Protein AF-A0A2L0UIX4-F1 (afdb_monomer_lite)

Sequence (100 aa):
PELTPARLADLLEARRVIGFPVRVLRWIVGASWWLRIQRTDPGWIDLAAQSPVMDTARARSELGWEPRHSSRDAMAEVLAGMRHGDGHAGSPKLYPRSKN

Radius of gyration: 17.46 Å; chains: 1; bounding box: 43×27×44 Å

Structure (mmCIF, N/CA/C/O backbone):
data_AF-A0A2L0UIX4-F1
#
_entry.id   AF-A0A2L0UIX4-F1
#
loop_
_atom_site.group_PDB
_atom_site.id
_atom_site.type_symbol
_atom_site.label_atom_id
_atom_site.label_alt_id
_atom_site.label_comp_id
_atom_site.label_asym_id
_atom_site.label_entity_id
_atom_site.label_seq_id
_atom_site.pdbx_PDB_ins_code
_atom_site.Cartn_x
_atom_site.Cartn_y
_atom_site.Cartn_z
_atom_site.occupancy
_atom_site.B_iso_or_equiv
_atom_site.auth_seq_id
_atom_site.auth_comp_id
_atom_site.auth_asym_id
_atom_site.auth_atom_id
_atom_site.pdbx_PDB_model_num
ATOM 1 N N . PRO A 1 1 ? -9.840 -5.415 8.328 1.00 80.19 1 PRO A N 1
ATOM 2 C CA . PRO A 1 1 ? -8.604 -5.531 9.145 1.00 80.19 1 PRO A CA 1
ATOM 3 C C . PRO A 1 1 ? -7.518 -4.592 8.583 1.00 80.19 1 PRO A C 1
ATOM 5 O O . PRO A 1 1 ? -7.631 -4.162 7.445 1.00 80.19 1 PRO A O 1
ATOM 8 N N . GLU A 1 2 ? -6.487 -4.217 9.323 1.00 87.81 2 GLU A N 1
ATOM 9 C CA . GLU A 1 2 ? -5.396 -3.382 8.797 1.00 87.81 2 GLU A CA 1
ATOM 10 C C . GLU A 1 2 ? -4.543 -4.151 7.769 1.00 87.81 2 GLU A C 1
ATOM 12 O O . GLU A 1 2 ? -4.261 -5.338 7.939 1.00 87.81 2 GLU A O 1
ATOM 17 N N . LEU A 1 3 ? -4.159 -3.522 6.658 1.00 89.50 3 LEU A N 1
ATOM 18 C CA . LEU A 1 3 ? -3.365 -4.197 5.630 1.00 89.50 3 LEU A CA 1
ATOM 19 C C . LEU A 1 3 ? -1.874 -4.064 5.967 1.00 89.50 3 LEU A C 1
ATOM 21 O O . LEU A 1 3 ? -1.245 -3.056 5.666 1.00 89.50 3 LEU A O 1
ATOM 25 N N . THR A 1 4 ? -1.319 -5.072 6.638 1.00 91.06 4 THR A N 1
ATOM 26 C CA . THR A 1 4 ? 0.106 -5.105 6.997 1.00 91.06 4 THR A CA 1
ATOM 27 C C . THR A 1 4 ? 0.961 -5.647 5.847 1.00 91.06 4 THR A C 1
ATOM 29 O O . THR A 1 4 ? 0.441 -6.372 4.993 1.00 91.06 4 THR A O 1
ATOM 32 N N . PRO A 1 5 ? 2.286 -5.390 5.837 1.00 89.19 5 PRO A N 1
ATOM 33 C CA . PRO A 1 5 ? 3.187 -5.968 4.839 1.00 89.19 5 PRO A CA 1
ATOM 34 C C . PRO A 1 5 ? 3.110 -7.498 4.758 1.00 89.19 5 PRO A C 1
ATOM 36 O O . PRO A 1 5 ? 3.142 -8.048 3.664 1.00 89.19 5 PRO A O 1
ATOM 39 N N . ALA A 1 6 ? 2.948 -8.183 5.895 1.00 90.25 6 ALA A N 1
ATOM 40 C CA . ALA A 1 6 ? 2.783 -9.636 5.935 1.00 90.25 6 ALA A CA 1
ATOM 41 C C . ALA A 1 6 ? 1.472 -10.084 5.265 1.00 90.25 6 ALA A C 1
ATOM 43 O O . ALA A 1 6 ? 1.492 -10.951 4.400 1.00 90.25 6 ALA A O 1
ATOM 44 N N . ARG A 1 7 ? 0.344 -9.431 5.582 1.00 91.75 7 ARG A N 1
ATOM 45 C CA . ARG A 1 7 ? -0.951 -9.754 4.957 1.00 91.75 7 ARG A CA 1
ATOM 46 C C . ARG A 1 7 ? -0.952 -9.480 3.452 1.00 91.75 7 ARG A C 1
ATOM 48 O O . ARG A 1 7 ? -1.586 -10.216 2.706 1.00 91.75 7 ARG A O 1
ATOM 55 N N . LEU A 1 8 ? -0.257 -8.432 3.004 1.00 91.00 8 LEU A N 1
ATOM 56 C CA . LEU A 1 8 ? -0.091 -8.150 1.577 1.00 91.00 8 LEU A CA 1
ATOM 57 C C . LEU A 1 8 ? 0.817 -9.185 0.896 1.00 91.00 8 LEU A C 1
ATOM 59 O O . LEU A 1 8 ? 0.526 -9.604 -0.219 1.00 91.00 8 LEU A O 1
ATOM 63 N N . ALA A 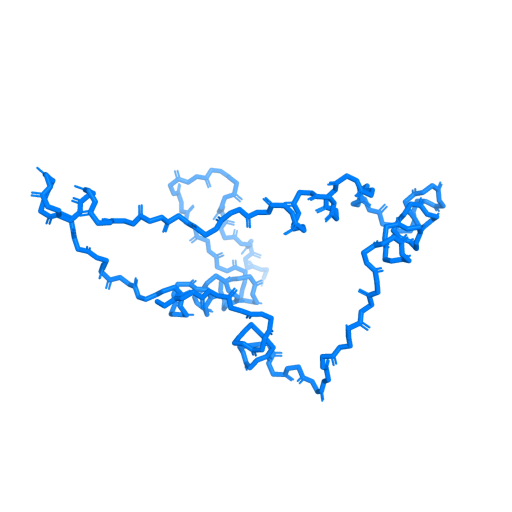1 9 ? 1.890 -9.617 1.560 1.00 92.50 9 ALA A N 1
ATOM 64 C CA . ALA A 1 9 ? 2.774 -10.658 1.048 1.00 92.50 9 ALA A CA 1
ATOM 65 C C . ALA A 1 9 ? 2.036 -11.986 0.834 1.00 92.50 9 ALA A C 1
ATOM 67 O O . ALA A 1 9 ? 2.229 -12.610 -0.206 1.00 92.50 9 ALA A O 1
ATOM 68 N N . ASP A 1 10 ? 1.145 -12.360 1.757 1.00 92.12 10 ASP A N 1
ATOM 69 C CA . ASP A 1 10 ? 0.287 -13.540 1.611 1.00 92.12 10 ASP A CA 1
ATOM 70 C C . ASP A 1 10 ? -0.610 -13.441 0.368 1.00 92.12 10 ASP A C 1
ATOM 72 O O . ASP A 1 10 ? -0.750 -14.409 -0.372 1.00 92.12 10 ASP A O 1
ATOM 76 N N . LEU A 1 11 ? -1.205 -12.266 0.117 1.00 92.12 11 LEU A N 1
ATOM 77 C CA . LEU A 1 11 ? -2.052 -12.027 -1.062 1.00 92.12 11 LEU A CA 1
ATOM 78 C C . LEU A 1 11 ? -1.272 -12.067 -2.380 1.00 92.12 11 LEU A C 1
ATOM 80 O O . LEU A 1 11 ? -1.827 -12.433 -3.411 1.00 92.12 11 LEU A O 1
ATOM 84 N N . LEU A 1 12 ? -0.003 -11.664 -2.353 1.00 92.19 12 LEU A N 1
ATOM 85 C CA . LEU A 1 12 ? 0.884 -11.675 -3.516 1.00 92.19 12 LEU A CA 1
ATOM 86 C C . LEU A 1 12 ? 1.572 -13.028 -3.735 1.00 92.19 12 LEU A C 1
ATOM 88 O O . LEU A 1 12 ? 2.374 -13.139 -4.661 1.00 92.19 12 LEU A O 1
ATOM 92 N N . GLU A 1 13 ? 1.322 -14.020 -2.873 1.00 91.25 13 GLU A N 1
ATOM 93 C CA . GLU A 1 13 ? 2.075 -15.282 -2.829 1.00 91.25 13 GLU A CA 1
ATOM 94 C C . GLU A 1 13 ? 3.597 -15.031 -2.782 1.00 91.25 13 GLU A C 1
ATOM 96 O O . GLU A 1 13 ? 4.416 -15.734 -3.382 1.00 91.25 13 GLU A O 1
ATOM 101 N N . ALA A 1 14 ? 3.997 -13.962 -2.086 1.00 90.50 14 ALA A N 1
ATOM 102 C CA . ALA A 1 14 ? 5.370 -13.500 -2.082 1.00 90.50 14 ALA A CA 1
ATOM 103 C C . ALA A 1 14 ? 6.260 -14.494 -1.330 1.00 90.50 14 ALA A C 1
ATOM 105 O O . ALA A 1 14 ? 6.087 -14.754 -0.141 1.00 90.50 14 ALA A O 1
ATOM 106 N N . ARG A 1 15 ? 7.299 -14.989 -2.008 1.00 87.44 15 ARG A N 1
ATOM 107 C CA . ARG A 1 15 ? 8.251 -15.942 -1.417 1.00 87.44 15 ARG A CA 1
ATOM 108 C C . ARG A 1 15 ? 9.002 -15.379 -0.203 1.00 87.44 15 ARG A C 1
ATOM 110 O O . ARG A 1 15 ? 9.470 -16.145 0.638 1.00 87.44 15 ARG A O 1
ATOM 117 N N . ARG A 1 16 ? 9.210 -14.059 -0.142 1.00 86.50 16 ARG A N 1
ATOM 118 C CA . ARG A 1 16 ? 9.964 -13.408 0.935 1.00 86.50 16 ARG A CA 1
ATOM 119 C C . ARG A 1 16 ? 9.556 -11.950 1.100 1.00 86.50 16 ARG A C 1
ATOM 121 O O . ARG A 1 16 ? 9.473 -11.218 0.120 1.00 86.50 16 ARG A O 1
ATOM 128 N N . VAL A 1 17 ? 9.423 -11.522 2.352 1.00 88.00 17 VAL A N 1
ATOM 129 C CA . VAL A 1 17 ? 9.339 -10.109 2.738 1.00 88.00 17 VAL A CA 1
ATOM 130 C C . VAL A 1 17 ? 10.703 -9.679 3.259 1.00 88.00 17 VAL A C 1
ATOM 132 O O . VAL A 1 17 ? 11.247 -10.316 4.159 1.00 88.00 17 VAL A O 1
ATOM 135 N N . ILE A 1 18 ? 11.275 -8.624 2.681 1.00 89.56 18 ILE A N 1
ATOM 136 C CA . ILE A 1 18 ? 12.575 -8.091 3.098 1.00 89.56 18 ILE A CA 1
ATOM 137 C C . ILE A 1 18 ? 12.352 -6.715 3.721 1.00 89.56 18 ILE A C 1
ATOM 139 O O . ILE A 1 18 ? 11.874 -5.797 3.058 1.00 89.56 18 ILE A O 1
ATOM 143 N N . GLY A 1 19 ? 12.696 -6.580 5.001 1.00 87.19 19 GLY A N 1
ATOM 144 C CA . GLY A 1 19 ? 12.670 -5.299 5.698 1.00 87.19 19 GLY A CA 1
ATOM 145 C C . GLY A 1 19 ? 13.917 -4.484 5.373 1.00 87.19 19 GLY A C 1
ATOM 146 O O . GLY A 1 19 ? 15.022 -4.877 5.740 1.00 87.19 19 GLY A O 1
ATOM 147 N N . PHE A 1 20 ? 13.743 -3.342 4.712 1.00 86.81 20 PHE A N 1
ATOM 148 C CA . PHE A 1 20 ? 14.809 -2.366 4.494 1.00 86.81 20 PHE A CA 1
ATOM 149 C C . PHE A 1 20 ? 14.557 -1.108 5.326 1.00 86.81 20 PHE A C 1
ATOM 151 O O . PHE A 1 20 ? 13.405 -0.691 5.465 1.00 86.81 20 PHE A O 1
ATOM 158 N N . PRO A 1 21 ? 15.610 -0.434 5.822 1.00 93.69 21 PRO A N 1
ATOM 159 C CA . PRO A 1 21 ? 15.461 0.922 6.327 1.00 93.69 21 PRO A CA 1
ATOM 160 C C . PRO A 1 21 ? 14.897 1.831 5.227 1.00 93.69 21 PRO A C 1
ATOM 162 O O . PRO A 1 21 ? 15.411 1.841 4.106 1.00 93.69 21 PRO A O 1
ATOM 165 N N . VAL A 1 22 ? 13.889 2.644 5.557 1.00 92.94 22 VAL A N 1
ATOM 166 C CA . VAL A 1 22 ? 13.202 3.537 4.598 1.00 92.94 22 VAL A CA 1
ATOM 167 C C . VAL A 1 22 ? 14.192 4.413 3.824 1.00 92.94 22 VAL A C 1
ATOM 169 O O . VAL A 1 22 ? 14.067 4.574 2.614 1.00 92.94 22 VAL A O 1
ATOM 172 N N . ARG A 1 23 ? 15.244 4.907 4.492 1.00 94.94 23 ARG A N 1
ATOM 173 C CA . ARG A 1 23 ? 16.306 5.719 3.871 1.00 94.94 23 ARG A CA 1
ATOM 174 C C . ARG A 1 23 ? 17.048 4.989 2.747 1.00 94.94 23 ARG A C 1
ATOM 176 O O . ARG A 1 23 ? 17.373 5.609 1.739 1.00 94.94 23 ARG A O 1
ATOM 183 N N . VAL A 1 24 ? 17.310 3.692 2.916 1.00 95.81 24 VAL A N 1
ATOM 184 C CA . VAL A 1 24 ? 17.999 2.866 1.910 1.00 95.81 24 VAL A CA 1
ATOM 185 C C . VAL A 1 24 ? 17.082 2.646 0.714 1.00 95.81 24 VAL A C 1
ATOM 187 O O . VAL A 1 24 ? 17.487 2.887 -0.421 1.00 95.81 24 VAL A O 1
ATOM 190 N N . LEU A 1 25 ? 15.825 2.267 0.970 1.00 94.25 25 LEU A N 1
ATOM 191 C CA . LEU A 1 25 ? 14.834 2.069 -0.087 1.00 94.25 25 LEU A CA 1
ATOM 192 C C . LEU A 1 25 ? 14.611 3.356 -0.893 1.00 94.25 25 LEU A C 1
ATOM 194 O O . LEU A 1 25 ? 14.639 3.328 -2.122 1.00 94.25 25 LEU A O 1
ATOM 198 N N . ARG A 1 26 ? 14.485 4.497 -0.207 1.00 95.50 26 ARG A N 1
ATOM 199 C CA . ARG A 1 26 ? 14.368 5.820 -0.828 1.00 95.50 26 ARG A CA 1
ATOM 200 C C . ARG A 1 26 ? 15.548 6.130 -1.750 1.00 95.50 26 ARG A C 1
ATOM 202 O O . ARG A 1 26 ? 15.335 6.628 -2.851 1.00 95.50 26 ARG A O 1
ATOM 209 N N . TRP A 1 27 ? 16.777 5.836 -1.325 1.00 96.44 27 TRP A N 1
ATOM 210 C CA . TRP A 1 27 ? 17.971 6.087 -2.136 1.00 96.44 27 TRP A CA 1
ATOM 211 C C . TRP A 1 27 ? 18.002 5.220 -3.402 1.00 96.44 27 TRP A C 1
ATOM 213 O O . TRP A 1 27 ? 18.238 5.739 -4.490 1.00 96.44 27 TRP A O 1
ATOM 223 N N . ILE A 1 28 ? 17.680 3.926 -3.284 1.00 95.25 28 ILE A N 1
ATOM 224 C CA . ILE A 1 28 ? 17.597 2.997 -4.426 1.00 95.25 28 ILE A CA 1
ATOM 225 C C . ILE A 1 28 ? 16.544 3.469 -5.438 1.00 95.25 28 ILE A C 1
ATOM 227 O O . ILE A 1 28 ? 16.799 3.501 -6.647 1.00 95.25 28 ILE A O 1
ATOM 231 N N . VAL A 1 29 ? 15.365 3.870 -4.954 1.00 95.56 29 VAL A N 1
ATOM 232 C CA . VAL A 1 29 ? 14.293 4.405 -5.805 1.00 95.56 29 VAL A CA 1
ATOM 233 C C . VAL A 1 29 ? 14.723 5.715 -6.466 1.00 95.56 29 VAL A C 1
ATOM 235 O O . VAL A 1 29 ? 14.539 5.875 -7.667 1.00 95.56 29 VAL A O 1
ATOM 238 N N . GLY A 1 30 ? 15.379 6.614 -5.727 1.00 96.56 30 GLY A N 1
ATOM 239 C CA . GLY A 1 30 ? 15.908 7.867 -6.267 1.00 96.56 30 GLY A CA 1
ATOM 240 C C . GLY A 1 30 ? 16.938 7.658 -7.380 1.00 96.56 30 GLY A C 1
ATOM 241 O O . GLY A 1 30 ? 16.829 8.274 -8.438 1.00 96.56 30 GLY A O 1
ATOM 242 N N . ALA A 1 31 ? 17.897 6.751 -7.178 1.00 97.19 31 ALA A N 1
ATOM 243 C CA . ALA A 1 31 ? 18.918 6.434 -8.174 1.00 97.19 31 ALA A CA 1
ATOM 244 C C . ALA A 1 31 ? 18.308 5.823 -9.447 1.00 97.19 31 ALA A C 1
ATOM 246 O O . ALA A 1 31 ? 18.596 6.266 -10.557 1.00 97.19 31 ALA A O 1
ATOM 247 N N . SER A 1 32 ? 17.417 4.841 -9.297 1.00 97.06 32 SER A N 1
ATOM 248 C CA . SER A 1 32 ? 16.748 4.190 -10.434 1.00 97.06 32 SER A CA 1
ATOM 249 C C . SER A 1 32 ? 15.788 5.119 -11.185 1.00 97.06 32 SER A C 1
ATOM 251 O O . SER A 1 32 ? 15.684 5.022 -12.407 1.00 97.06 32 SER A O 1
ATOM 253 N N . TRP A 1 33 ? 15.129 6.051 -10.493 1.00 96.88 33 TRP A N 1
ATOM 254 C CA . TRP A 1 33 ? 14.327 7.102 -11.118 1.00 96.88 33 TRP A CA 1
ATOM 255 C C . TRP A 1 33 ? 15.189 8.091 -11.910 1.00 96.88 33 TRP A C 1
ATOM 257 O O . TRP A 1 33 ? 14.867 8.406 -13.057 1.00 96.88 33 TRP A O 1
ATOM 267 N N . TRP A 1 34 ? 16.318 8.537 -11.346 1.00 96.69 34 TRP A N 1
ATOM 268 C CA . TRP A 1 34 ? 17.246 9.444 -12.033 1.00 96.69 34 TRP A CA 1
ATOM 269 C C . TRP A 1 34 ? 17.833 8.805 -13.299 1.00 96.69 34 TRP A C 1
ATOM 271 O O . TRP A 1 34 ? 17.901 9.445 -14.347 1.00 96.69 34 TRP A O 1
ATOM 281 N N . LEU A 1 35 ? 18.132 7.504 -13.232 1.00 97.38 35 LEU A N 1
ATOM 282 C CA . LEU A 1 35 ? 18.536 6.672 -14.370 1.00 97.38 35 LEU A CA 1
ATOM 283 C C . LEU A 1 35 ? 17.385 6.319 -15.329 1.00 97.38 35 LEU A C 1
ATOM 285 O O . LEU A 1 35 ? 17.604 5.603 -16.302 1.00 97.38 35 LEU A O 1
ATOM 289 N N . ARG A 1 36 ? 16.158 6.793 -15.069 1.00 94.81 36 ARG A N 1
ATOM 290 C CA . ARG A 1 36 ? 14.946 6.523 -15.863 1.00 94.81 36 ARG A CA 1
ATOM 291 C C . ARG A 1 36 ? 14.589 5.035 -15.996 1.00 94.81 36 ARG A C 1
ATOM 293 O O . ARG A 1 36 ? 13.834 4.672 -16.894 1.00 94.81 36 ARG A O 1
ATOM 300 N N . ILE A 1 37 ? 15.071 4.184 -15.087 1.00 97.12 37 ILE A N 1
ATOM 301 C CA . ILE A 1 37 ? 14.736 2.750 -15.035 1.00 97.12 37 ILE A CA 1
ATOM 302 C C . ILE A 1 37 ? 13.268 2.566 -14.644 1.00 97.12 37 ILE A C 1
ATOM 304 O O . ILE A 1 37 ? 12.575 1.702 -15.175 1.00 97.12 37 ILE A O 1
ATOM 308 N N . GLN A 1 38 ? 12.780 3.403 -13.729 1.00 94.31 38 GLN A N 1
ATOM 309 C CA . GLN A 1 38 ? 11.381 3.420 -13.316 1.00 94.31 38 GLN A CA 1
ATOM 310 C C . GLN A 1 38 ? 10.803 4.834 -13.333 1.00 94.31 38 GLN A C 1
ATOM 312 O O . GLN A 1 38 ? 11.527 5.825 -13.249 1.00 94.31 38 GLN A O 1
ATOM 317 N N . ARG A 1 39 ? 9.472 4.921 -13.437 1.00 90.31 39 ARG A N 1
ATOM 318 C CA . ARG A 1 39 ? 8.728 6.193 -13.427 1.00 90.31 39 ARG A CA 1
ATOM 319 C C . ARG A 1 39 ? 8.397 6.695 -12.021 1.00 90.31 39 ARG A C 1
ATOM 321 O O . ARG A 1 39 ? 8.074 7.867 -11.874 1.00 90.31 39 ARG A O 1
ATOM 328 N N . THR A 1 40 ? 8.476 5.823 -11.020 1.00 92.25 40 THR A N 1
ATOM 329 C CA . THR A 1 40 ? 8.155 6.134 -9.626 1.00 92.25 40 THR A CA 1
ATOM 330 C C . THR A 1 40 ? 9.311 6.885 -8.978 1.00 92.25 40 THR A C 1
ATOM 332 O O . THR A 1 40 ? 10.416 6.355 -8.883 1.00 92.25 40 THR A O 1
ATOM 335 N N . ASP A 1 41 ? 9.062 8.121 -8.556 1.00 93.19 41 ASP A N 1
ATOM 336 C CA . ASP A 1 41 ? 10.033 8.959 -7.855 1.00 93.19 41 ASP A CA 1
ATOM 337 C C . ASP A 1 41 ? 10.131 8.579 -6.357 1.00 93.19 41 ASP A C 1
ATOM 339 O O . ASP A 1 41 ? 9.235 7.919 -5.816 1.00 93.19 41 ASP A O 1
ATOM 343 N N . PRO A 1 42 ? 11.209 8.967 -5.650 1.00 94.00 42 PRO A N 1
ATOM 344 C CA . PRO A 1 42 ? 11.419 8.569 -4.257 1.00 94.00 42 PRO A CA 1
ATOM 345 C C . PRO A 1 42 ? 10.375 9.120 -3.271 1.00 94.00 42 PRO A C 1
ATOM 347 O O . PRO A 1 42 ? 10.247 8.561 -2.181 1.00 94.00 42 PRO A O 1
ATOM 350 N N .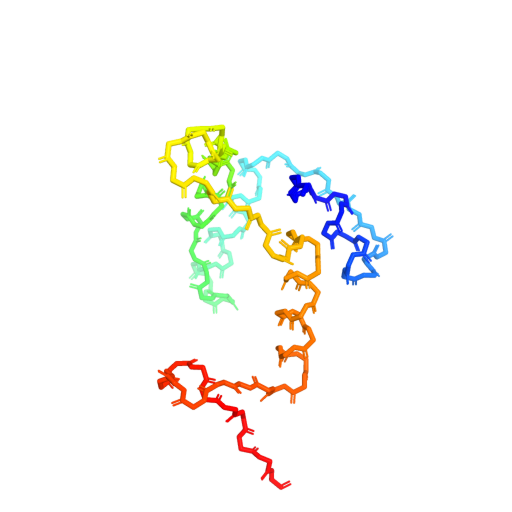 GLY A 1 43 ? 9.609 10.159 -3.627 1.00 93.31 43 GLY A N 1
ATOM 351 C CA . GLY A 1 43 ? 8.538 10.712 -2.792 1.00 93.31 43 GLY A CA 1
ATOM 352 C C . GLY A 1 43 ? 7.420 9.709 -2.500 1.00 93.31 43 GLY A C 1
ATOM 353 O O . GLY A 1 43 ? 6.831 9.740 -1.421 1.00 93.31 43 GLY A O 1
ATOM 354 N N . TRP A 1 44 ? 7.196 8.736 -3.388 1.00 93.88 44 TRP A N 1
ATOM 355 C CA . TRP A 1 44 ? 6.263 7.631 -3.137 1.00 93.88 44 TRP A CA 1
ATOM 356 C C . TRP A 1 44 ? 6.648 6.767 -1.933 1.00 93.88 44 TRP A C 1
ATOM 358 O O . TRP A 1 44 ? 5.770 6.234 -1.255 1.00 93.88 44 TRP A O 1
ATOM 368 N N . ILE A 1 45 ? 7.946 6.638 -1.641 1.00 94.31 45 ILE A N 1
ATOM 369 C CA . ILE A 1 45 ? 8.420 5.885 -0.474 1.00 94.31 45 ILE A CA 1
ATOM 370 C C . ILE A 1 45 ? 8.099 6.633 0.819 1.00 94.31 45 ILE A C 1
ATOM 372 O O . ILE A 1 45 ? 7.699 6.002 1.797 1.00 94.31 45 ILE A O 1
ATOM 376 N N . ASP A 1 46 ? 8.213 7.962 0.813 1.00 93.19 46 ASP A N 1
ATOM 377 C CA . ASP A 1 46 ? 7.844 8.780 1.971 1.00 93.19 46 ASP A CA 1
ATOM 378 C C . ASP A 1 46 ? 6.335 8.689 2.227 1.00 93.19 46 ASP A C 1
ATOM 380 O O . ASP A 1 46 ? 5.915 8.443 3.356 1.00 93.19 46 ASP A O 1
ATOM 384 N N . LEU A 1 47 ? 5.529 8.794 1.161 1.00 91.81 47 LEU A N 1
ATOM 385 C CA . LEU A 1 47 ? 4.072 8.664 1.228 1.00 91.81 47 LEU A CA 1
ATOM 386 C C . LEU A 1 47 ? 3.656 7.318 1.840 1.00 91.81 47 LEU A C 1
ATOM 388 O O . LEU A 1 47 ? 2.824 7.275 2.744 1.00 91.81 47 LEU A O 1
ATOM 392 N N . ALA A 1 48 ? 4.245 6.217 1.365 1.00 89.50 48 ALA A N 1
ATOM 393 C CA . ALA A 1 48 ? 3.937 4.884 1.868 1.00 89.50 48 ALA A CA 1
ATOM 394 C C . ALA A 1 48 ? 4.364 4.707 3.335 1.00 89.50 48 ALA A C 1
ATOM 396 O O . ALA A 1 48 ? 3.622 4.125 4.122 1.00 89.50 48 ALA A O 1
ATOM 397 N N . ALA A 1 49 ? 5.534 5.232 3.716 1.00 90.69 49 ALA A N 1
ATOM 398 C CA . ALA A 1 49 ? 6.058 5.123 5.076 1.00 90.69 49 ALA A CA 1
ATOM 399 C C . ALA A 1 49 ? 5.271 5.958 6.101 1.00 90.69 49 ALA A C 1
ATOM 401 O O . ALA A 1 49 ? 5.273 5.623 7.284 1.00 90.69 49 ALA A O 1
ATOM 402 N N . GLN A 1 50 ? 4.614 7.034 5.662 1.00 90.00 50 GLN A N 1
ATOM 403 C CA . GLN A 1 50 ? 3.849 7.941 6.522 1.00 90.00 50 GLN A CA 1
ATOM 404 C C . GLN A 1 50 ? 2.333 7.728 6.450 1.00 90.00 50 GLN A C 1
ATOM 406 O O . GLN A 1 50 ? 1.588 8.498 7.054 1.00 90.00 50 GLN A O 1
ATOM 411 N N . SER A 1 51 ? 1.857 6.707 5.731 1.00 89.31 51 SER A N 1
ATOM 412 C CA . SER A 1 51 ? 0.425 6.441 5.588 1.00 89.31 51 SER A CA 1
ATOM 413 C C . SER A 1 51 ? -0.202 6.059 6.941 1.00 89.31 51 SER A C 1
ATOM 415 O O . SER A 1 51 ? 0.169 5.030 7.514 1.00 89.31 51 SER A O 1
ATOM 417 N N . PRO A 1 52 ? -1.134 6.864 7.485 1.00 88.81 52 PRO A N 1
ATOM 418 C CA . PRO A 1 52 ? -1.733 6.582 8.781 1.00 88.81 52 PRO A CA 1
ATOM 419 C C . PRO A 1 52 ? -2.827 5.515 8.672 1.00 88.81 52 PRO A C 1
ATOM 421 O O . PRO A 1 52 ? -3.586 5.466 7.702 1.00 88.81 52 PRO A O 1
ATOM 424 N N . VAL A 1 53 ? -2.971 4.699 9.720 1.00 90.81 53 VAL A N 1
ATOM 425 C CA . VAL A 1 53 ? -4.138 3.821 9.872 1.00 90.81 53 VAL A CA 1
ATOM 426 C C . VAL A 1 53 ? -5.313 4.664 10.364 1.00 90.81 53 VAL A C 1
ATOM 428 O O . VAL A 1 53 ? -5.262 5.237 11.450 1.00 90.81 53 VAL A O 1
ATOM 431 N N . MET A 1 54 ? -6.366 4.756 9.553 1.00 90.44 54 MET A N 1
ATOM 432 C CA . MET A 1 54 ? -7.565 5.532 9.875 1.00 90.44 54 MET A CA 1
ATOM 433 C C . MET A 1 54 ? -8.434 4.811 10.915 1.00 90.44 54 MET A C 1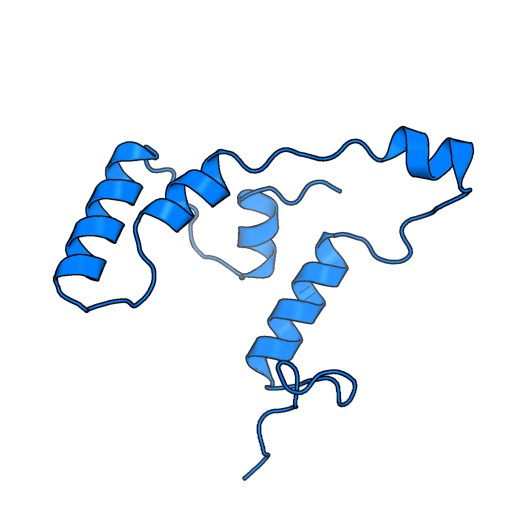
ATOM 435 O O . MET A 1 54 ? -8.803 3.651 10.718 1.00 90.44 54 MET A O 1
ATOM 439 N N . ASP A 1 55 ? -8.822 5.518 11.980 1.00 92.94 55 ASP A N 1
ATOM 440 C CA . ASP A 1 55 ? -9.884 5.066 12.880 1.00 92.94 55 ASP A CA 1
ATOM 441 C C . ASP A 1 55 ? -11.258 5.328 12.244 1.00 92.94 55 ASP A C 1
ATOM 443 O O . ASP A 1 55 ? -11.563 6.430 11.788 1.00 92.94 55 ASP A O 1
ATOM 447 N N . THR A 1 56 ? -12.091 4.291 12.211 1.00 93.25 56 THR A N 1
ATOM 448 C CA . THR A 1 56 ? -13.433 4.323 11.613 1.00 93.25 56 THR A CA 1
ATOM 449 C C . THR A 1 56 ? -14.552 4.335 12.656 1.00 93.25 56 THR A C 1
ATOM 451 O O . THR A 1 56 ? -15.723 4.287 12.279 1.00 93.25 56 THR A O 1
ATOM 454 N N . ALA A 1 57 ? -14.229 4.426 13.954 1.00 95.44 57 ALA A N 1
ATOM 455 C CA . ALA A 1 57 ? -15.203 4.389 15.046 1.00 95.44 57 ALA A CA 1
ATOM 456 C C . ALA A 1 57 ? -16.326 5.419 14.866 1.00 95.44 57 ALA A C 1
ATOM 458 O O . ALA A 1 57 ? -17.502 5.075 14.959 1.00 95.44 57 ALA A O 1
ATOM 459 N N . ARG A 1 58 ? -15.970 6.655 14.502 1.00 96.06 58 ARG A N 1
ATOM 460 C CA . ARG A 1 58 ? -16.933 7.743 14.315 1.00 96.06 58 ARG A CA 1
ATOM 461 C C . ARG A 1 58 ? -17.866 7.524 13.122 1.00 96.06 58 ARG A C 1
ATOM 463 O O . ARG A 1 58 ? -19.061 7.770 13.224 1.00 96.06 58 ARG A O 1
ATOM 470 N N . ALA A 1 59 ? -17.344 7.007 12.007 1.00 95.94 59 ALA A N 1
ATOM 471 C CA . ALA A 1 59 ? -18.168 6.660 10.848 1.00 95.94 59 ALA A CA 1
ATOM 472 C C . ALA A 1 59 ? -19.196 5.573 11.202 1.00 95.94 59 ALA A C 1
ATOM 474 O O . ALA A 1 59 ? -20.349 5.649 10.783 1.00 95.94 59 ALA A O 1
ATOM 475 N N . ARG A 1 60 ? -18.805 4.594 12.027 1.00 95.56 60 ARG A N 1
ATOM 476 C CA . ARG A 1 60 ? -19.715 3.549 12.514 1.00 95.56 60 ARG A CA 1
ATOM 477 C C . ARG A 1 60 ? -20.785 4.112 13.444 1.00 95.56 60 ARG A C 1
ATOM 479 O O . ARG A 1 60 ? -21.959 3.822 13.253 1.00 95.56 60 ARG A O 1
ATOM 486 N N . SER A 1 61 ? -20.395 4.926 14.425 1.00 97.31 61 SER A N 1
ATOM 487 C CA . SER A 1 61 ? -21.318 5.425 15.450 1.00 97.31 61 SER A CA 1
ATOM 488 C C . SER A 1 61 ? -22.257 6.521 14.950 1.00 97.31 61 SER A C 1
ATOM 490 O O . SER A 1 61 ? -23.411 6.556 15.357 1.00 97.31 61 SER A O 1
ATOM 492 N N . GLU A 1 62 ? -21.773 7.429 14.099 1.00 97.88 62 GLU A N 1
ATOM 493 C CA . GLU A 1 62 ? -22.546 8.604 13.669 1.00 97.88 62 GLU A CA 1
ATOM 494 C C . GLU A 1 62 ? -23.297 8.371 12.358 1.00 97.88 62 GLU A C 1
ATOM 496 O O . GLU A 1 62 ? -24.376 8.924 12.170 1.00 97.88 62 GLU A O 1
ATOM 501 N N . LEU A 1 63 ? -22.743 7.562 11.448 1.00 97.25 63 LEU A N 1
ATOM 502 C CA . LEU A 1 63 ? -23.335 7.332 10.125 1.00 97.25 63 LEU A CA 1
ATOM 503 C C . LEU A 1 63 ? -23.971 5.944 9.991 1.00 97.25 63 LEU A C 1
ATOM 505 O O . LEU A 1 63 ? -24.510 5.633 8.931 1.00 97.25 63 LEU A O 1
ATOM 509 N N . GLY A 1 64 ? -23.865 5.088 11.016 1.00 95.88 64 GLY A N 1
ATOM 510 C CA . GLY A 1 64 ? -24.262 3.679 10.920 1.00 95.88 64 GLY A CA 1
ATOM 511 C C . GLY A 1 64 ? -23.484 2.924 9.838 1.00 95.88 64 GLY A C 1
ATOM 512 O O . GLY A 1 64 ? -23.977 1.944 9.285 1.00 95.88 64 GLY A O 1
ATOM 513 N N . TRP A 1 65 ? -22.301 3.421 9.460 1.00 96.00 65 TRP A N 1
ATOM 514 C CA . TRP A 1 65 ? -21.524 2.834 8.379 1.00 96.00 65 TRP A CA 1
ATOM 515 C C . TRP A 1 65 ? -20.913 1.510 8.825 1.00 96.00 65 TRP A C 1
ATOM 517 O O . TRP A 1 65 ? -20.226 1.455 9.841 1.00 96.00 65 TRP A O 1
ATOM 527 N N . GLU A 1 66 ? -21.068 0.469 8.012 1.00 94.25 66 GLU A N 1
ATOM 528 C CA . GLU A 1 66 ? -20.391 -0.810 8.205 1.00 94.25 66 GLU A CA 1
ATOM 529 C C . GLU A 1 66 ? -19.608 -1.209 6.945 1.00 94.25 66 GLU A C 1
ATOM 531 O O . GLU A 1 66 ? -20.093 -1.030 5.819 1.00 94.25 66 GLU A O 1
ATOM 536 N N . PRO A 1 67 ? -18.381 -1.747 7.096 1.00 92.06 67 PRO A N 1
ATOM 537 C CA . PRO A 1 67 ? -17.596 -2.202 5.960 1.00 92.06 67 PRO A CA 1
ATOM 538 C C . PRO A 1 67 ? -18.257 -3.429 5.323 1.00 92.06 67 PRO A C 1
ATOM 540 O O . PRO A 1 67 ? -18.302 -4.498 5.922 1.00 92.06 67 PRO A O 1
ATOM 543 N N . ARG A 1 68 ? -18.720 -3.290 4.077 1.00 94.25 68 ARG A N 1
ATOM 544 C CA . ARG A 1 68 ? -19.289 -4.414 3.304 1.00 94.25 68 ARG A CA 1
ATOM 545 C C . ARG A 1 68 ? -18.233 -5.406 2.820 1.00 94.25 68 ARG A C 1
ATOM 547 O O . ARG A 1 68 ? -18.528 -6.581 2.648 1.00 94.25 68 ARG A O 1
ATOM 554 N N . HIS A 1 69 ? -17.013 -4.922 2.602 1.00 93.56 69 HIS A N 1
ATOM 555 C CA . HIS A 1 69 ? -15.875 -5.725 2.173 1.00 93.56 69 HIS A CA 1
ATOM 556 C C . HIS A 1 69 ? -14.749 -5.580 3.182 1.00 93.56 69 HIS A C 1
ATOM 558 O O . HIS A 1 69 ? -14.467 -4.479 3.672 1.00 93.56 69 HIS A O 1
ATOM 564 N N . SER A 1 70 ? -14.077 -6.689 3.481 1.00 92.81 70 SER A N 1
ATOM 565 C CA . SER A 1 70 ? -12.836 -6.610 4.229 1.00 92.81 70 SER A CA 1
ATOM 566 C C . SER A 1 70 ? -11.754 -5.987 3.340 1.00 92.81 70 SER A C 1
ATOM 568 O O . SER A 1 70 ? -11.743 -6.143 2.121 1.00 92.81 70 SER A O 1
ATOM 570 N N . SER A 1 71 ? -10.805 -5.287 3.952 1.00 92.38 71 SER A N 1
ATOM 571 C CA . SER A 1 71 ? -9.626 -4.750 3.256 1.00 92.38 71 SER A CA 1
ATOM 572 C C . SER A 1 71 ? -8.813 -5.818 2.518 1.00 92.38 71 SER A C 1
ATOM 574 O O . SER A 1 71 ? -8.194 -5.513 1.503 1.00 92.38 71 SER A O 1
ATOM 576 N N . ARG A 1 72 ? -8.801 -7.058 3.029 1.00 93.56 72 ARG A N 1
ATOM 577 C CA . ARG A 1 72 ? -8.110 -8.190 2.407 1.00 93.56 72 ARG A CA 1
ATOM 578 C C . ARG A 1 72 ? -8.819 -8.597 1.120 1.00 93.56 72 ARG A C 1
ATOM 580 O O . ARG A 1 72 ? -8.152 -8.725 0.102 1.00 93.56 72 ARG A O 1
ATOM 587 N N . ASP A 1 73 ? -10.140 -8.746 1.171 1.00 94.19 73 ASP A N 1
ATOM 588 C CA . ASP A 1 73 ? -10.941 -9.151 0.010 1.00 94.19 73 ASP A CA 1
ATOM 589 C C . ASP A 1 73 ? -10.911 -8.067 -1.066 1.00 94.19 73 ASP A C 1
ATOM 591 O O . ASP A 1 73 ? -10.641 -8.360 -2.225 1.00 94.19 73 ASP A O 1
ATOM 595 N N . ALA A 1 74 ? -11.062 -6.801 -0.663 1.00 94.38 74 ALA A N 1
ATOM 596 C CA . ALA A 1 74 ? -10.958 -5.667 -1.575 1.00 94.38 74 ALA A CA 1
ATOM 597 C C . ALA A 1 74 ? -9.578 -5.601 -2.255 1.00 94.38 74 ALA A C 1
ATOM 599 O O . ALA A 1 74 ? -9.487 -5.371 -3.457 1.00 94.38 74 ALA A O 1
ATOM 600 N N . MET A 1 75 ? -8.487 -5.837 -1.515 1.00 94.88 75 MET A N 1
ATOM 601 C CA . MET A 1 75 ? -7.146 -5.876 -2.109 1.00 94.88 75 MET A CA 1
ATOM 602 C C . MET A 1 75 ? -6.972 -7.077 -3.047 1.00 94.88 75 MET A C 1
ATOM 604 O O . MET A 1 75 ? -6.398 -6.930 -4.123 1.00 94.88 75 MET A O 1
ATOM 608 N N . ALA A 1 76 ? -7.481 -8.254 -2.676 1.00 94.00 76 ALA A N 1
ATOM 609 C CA . ALA A 1 76 ? -7.441 -9.438 -3.530 1.00 94.00 76 ALA A CA 1
ATOM 610 C C . ALA A 1 76 ? -8.186 -9.209 -4.857 1.00 94.00 76 ALA A C 1
ATOM 612 O O . ALA A 1 76 ? -7.671 -9.565 -5.915 1.00 94.00 76 ALA A O 1
ATOM 613 N N . GLU A 1 77 ? -9.350 -8.560 -4.812 1.00 92.94 77 GLU A N 1
ATOM 614 C CA . GLU A 1 77 ? -10.135 -8.196 -5.994 1.00 92.94 77 GLU A CA 1
ATOM 615 C C . GLU A 1 77 ? -9.380 -7.216 -6.901 1.00 92.94 77 GLU A C 1
ATOM 617 O O . GLU A 1 77 ? -9.299 -7.431 -8.110 1.00 92.94 77 GLU A O 1
ATOM 622 N N . VAL A 1 78 ? -8.736 -6.193 -6.325 1.00 92.19 78 VAL A N 1
ATOM 623 C CA . VAL A 1 78 ? -7.896 -5.253 -7.087 1.00 92.19 78 VAL A CA 1
ATOM 624 C C . VAL A 1 78 ? -6.745 -5.983 -7.787 1.00 92.19 78 VAL A C 1
ATOM 626 O O . VAL A 1 78 ? -6.517 -5.767 -8.979 1.00 92.19 78 VAL A O 1
ATOM 629 N N . LEU A 1 79 ? -6.037 -6.873 -7.083 1.00 93.50 79 LEU A N 1
ATOM 630 C CA . LEU A 1 79 ? -4.941 -7.658 -7.663 1.00 93.50 79 LEU A CA 1
ATOM 631 C C . LEU A 1 79 ? -5.438 -8.601 -8.768 1.00 93.50 79 LEU A C 1
ATOM 633 O O . LEU A 1 79 ? -4.802 -8.712 -9.820 1.00 93.50 79 LEU A O 1
ATOM 637 N N . ALA A 1 80 ? -6.584 -9.251 -8.560 1.00 92.00 80 ALA A N 1
ATOM 638 C CA . ALA A 1 80 ? -7.209 -10.109 -9.558 1.00 92.00 80 ALA A CA 1
ATOM 639 C C . ALA A 1 80 ? -7.601 -9.313 -10.812 1.00 92.00 80 ALA A C 1
ATOM 641 O O . ALA A 1 80 ? -7.264 -9.734 -11.920 1.00 92.00 80 ALA A O 1
ATOM 642 N N . GLY A 1 81 ? -8.227 -8.145 -10.653 1.00 91.44 81 GLY A N 1
ATOM 643 C CA . GLY A 1 81 ? -8.596 -7.275 -11.769 1.00 91.44 81 GLY A CA 1
ATOM 644 C C . GLY A 1 81 ? -7.376 -6.786 -12.551 1.00 91.44 81 GLY A C 1
ATOM 645 O O . GLY A 1 81 ? -7.347 -6.871 -13.778 1.00 91.44 81 GLY A O 1
ATOM 646 N N . MET A 1 82 ? -6.303 -6.387 -11.856 1.00 90.44 82 MET A N 1
ATOM 647 C CA . MET A 1 82 ? -5.028 -6.024 -12.492 1.00 90.44 82 MET A CA 1
ATOM 648 C C . MET A 1 82 ? -4.425 -7.177 -13.309 1.00 90.44 82 MET A C 1
ATOM 650 O O . MET A 1 82 ? -3.893 -6.943 -14.401 1.00 90.44 82 MET A O 1
ATOM 654 N N . ARG A 1 83 ? -4.507 -8.414 -12.798 1.00 90.19 83 ARG A N 1
ATOM 655 C CA . ARG A 1 83 ? -3.978 -9.616 -13.461 1.00 90.19 83 ARG A CA 1
ATOM 656 C C . ARG A 1 83 ? -4.762 -9.970 -14.723 1.00 90.19 83 ARG A C 1
ATOM 658 O O . ARG A 1 83 ? -4.146 -10.242 -15.752 1.00 90.19 83 ARG A O 1
ATOM 665 N N . HIS A 1 84 ? -6.090 -9.950 -14.654 1.00 90.69 84 HIS A N 1
ATOM 666 C CA . HIS A 1 84 ? -6.960 -10.298 -15.782 1.00 90.69 84 HIS A CA 1
ATOM 667 C C . HIS A 1 84 ? -7.150 -9.140 -16.772 1.00 90.69 84 HIS A C 1
ATOM 669 O O . HIS A 1 84 ? -7.562 -9.360 -17.909 1.00 90.69 84 HIS A O 1
ATOM 675 N N . GLY A 1 85 ? -6.788 -7.914 -16.380 1.00 89.31 85 GLY A N 1
ATOM 676 C CA . GLY A 1 85 ? -7.079 -6.714 -17.161 1.00 89.31 85 GLY A CA 1
ATOM 677 C C . GLY A 1 85 ? -8.558 -6.333 -17.108 1.00 89.31 85 GLY A C 1
ATOM 678 O O . GLY A 1 85 ? -9.037 -5.662 -18.022 1.00 89.31 85 GLY A O 1
ATOM 679 N N . ASP A 1 86 ? -9.265 -6.762 -16.065 1.00 89.75 86 ASP A N 1
ATOM 680 C CA . ASP A 1 86 ? -10.651 -6.380 -15.832 1.00 89.75 86 ASP A CA 1
ATOM 681 C C . ASP A 1 86 ? -10.729 -4.913 -15.405 1.00 89.75 86 ASP A C 1
ATOM 683 O O . ASP A 1 86 ? -9.754 -4.299 -14.962 1.00 89.75 86 ASP A O 1
ATOM 687 N N . GLY A 1 87 ? -11.909 -4.332 -15.563 1.00 87.06 87 GLY A N 1
ATOM 688 C CA . GLY A 1 87 ? -12.128 -2.926 -15.294 1.00 87.06 87 GLY A CA 1
ATOM 689 C C . GLY A 1 87 ? -13.605 -2.588 -15.167 1.00 87.06 87 GLY A C 1
ATOM 690 O O . GLY A 1 87 ? -14.478 -3.425 -15.391 1.00 87.06 87 GLY A O 1
ATOM 691 N N . HIS A 1 88 ? -13.891 -1.335 -14.837 1.00 85.19 88 HIS A N 1
ATOM 692 C CA . HIS A 1 88 ? -15.235 -0.796 -14.734 1.00 85.19 88 HIS A CA 1
ATOM 693 C C . HIS A 1 88 ? -15.468 0.304 -15.766 1.00 85.19 88 HIS A C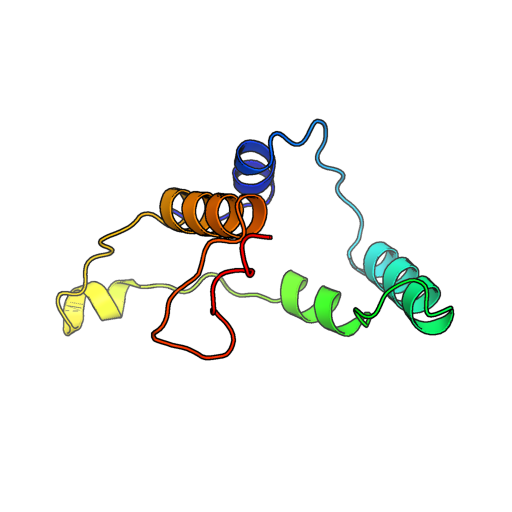 1
ATOM 695 O O . HIS A 1 88 ? -14.735 1.290 -15.836 1.00 85.19 88 HIS A O 1
ATOM 701 N N . ALA A 1 89 ? -16.576 0.187 -16.499 1.00 84.62 89 ALA A N 1
ATOM 702 C CA . ALA A 1 89 ? -17.024 1.201 -17.454 1.00 84.62 89 ALA A CA 1
ATOM 703 C C . ALA A 1 89 ? -17.377 2.554 -16.799 1.00 84.62 89 ALA A C 1
ATOM 705 O O . ALA A 1 89 ? -17.508 3.555 -17.493 1.00 84.62 89 ALA A O 1
ATOM 706 N N . GLY A 1 90 ? -17.508 2.603 -15.467 1.00 85.31 90 GLY A N 1
ATOM 707 C CA . GLY A 1 90 ? -17.838 3.821 -14.722 1.00 85.31 90 GLY A CA 1
ATOM 708 C C . GLY A 1 90 ? -16.706 4.852 -14.618 1.00 85.31 90 GLY A C 1
ATOM 709 O O . GLY A 1 90 ? -16.955 5.962 -14.161 1.00 85.31 90 GLY A O 1
ATOM 710 N N . SER A 1 91 ? -15.471 4.523 -15.020 1.00 84.25 91 SER A N 1
ATOM 711 C CA . SER A 1 91 ? -14.353 5.476 -15.029 1.00 84.25 91 SER A CA 1
ATOM 712 C C . SER A 1 91 ? -13.420 5.224 -16.213 1.00 84.25 91 SER A C 1
ATOM 714 O O . SER A 1 91 ? -12.914 4.108 -16.342 1.00 84.25 91 SER A O 1
ATOM 716 N N . PRO A 1 92 ? -13.074 6.250 -17.021 1.00 86.88 92 PRO A N 1
ATOM 717 C CA . PRO A 1 92 ? -12.147 6.083 -18.139 1.00 86.88 92 PRO A CA 1
ATOM 718 C C . PRO A 1 92 ? -10.768 5.545 -17.750 1.00 86.88 92 PRO A C 1
ATOM 720 O O . PRO A 1 92 ? -10.066 4.969 -18.575 1.00 86.88 92 PRO A O 1
ATOM 723 N N . LYS A 1 93 ? -10.354 5.744 -16.492 1.00 85.69 93 LYS A N 1
ATOM 724 C CA . LYS A 1 93 ? -9.077 5.236 -15.968 1.00 85.69 93 LYS A CA 1
ATOM 725 C C . LYS A 1 93 ? -9.137 3.775 -15.534 1.00 85.69 93 LYS A C 1
ATOM 727 O O . LYS A 1 93 ? -8.088 3.182 -15.313 1.00 85.69 93 LYS A O 1
ATOM 732 N N . LEU A 1 94 ? -10.337 3.219 -15.417 1.00 88.44 94 LEU A N 1
ATOM 733 C CA . LEU A 1 94 ? -10.585 1.840 -15.021 1.00 88.44 94 LEU A CA 1
ATOM 734 C C . LEU A 1 94 ? -11.202 1.032 -16.160 1.00 88.44 94 LEU A C 1
ATOM 736 O O . LEU A 1 94 ? -11.766 -0.017 -15.890 1.00 88.44 94 LEU A O 1
ATOM 740 N N . TYR A 1 95 ? -11.137 1.481 -17.415 1.00 90.56 95 TYR A N 1
ATOM 741 C CA . TYR A 1 95 ? -11.639 0.660 -18.510 1.00 90.56 95 TYR A CA 1
ATOM 742 C C . TYR A 1 95 ? -10.908 -0.685 -18.584 1.00 90.56 95 TYR A C 1
ATOM 744 O O . TYR A 1 95 ? -9.691 -0.728 -18.374 1.00 90.56 95 TYR A O 1
ATOM 752 N N . PRO A 1 96 ? -11.635 -1.776 -18.892 1.00 89.62 96 PRO A N 1
ATOM 753 C CA . PRO A 1 96 ? -11.009 -3.070 -19.083 1.00 89.62 96 PRO A CA 1
ATOM 754 C C . PRO A 1 96 ? -10.002 -2.986 -20.228 1.00 89.62 96 PRO A C 1
ATOM 756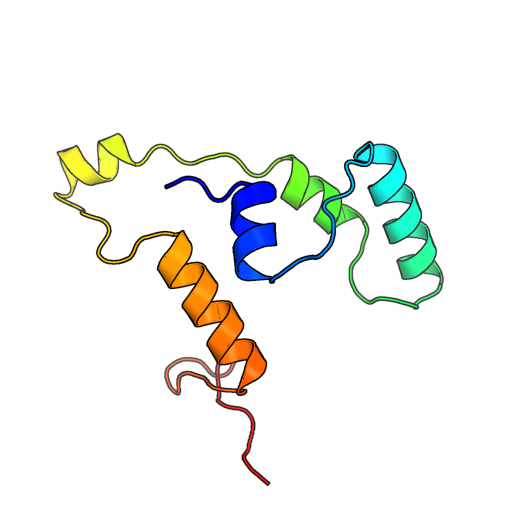 O O . PRO A 1 96 ? -10.194 -2.269 -21.217 1.00 89.62 96 PRO A O 1
ATOM 759 N N . ARG A 1 97 ? -8.911 -3.736 -20.098 1.00 87.88 97 ARG A N 1
ATOM 760 C CA . ARG A 1 97 ? -7.941 -3.896 -21.176 1.00 87.88 97 ARG A CA 1
ATOM 761 C C . ARG A 1 97 ? -8.667 -4.548 -22.353 1.00 87.88 97 ARG A C 1
ATOM 763 O O . ARG A 1 97 ? -9.320 -5.573 -22.177 1.00 87.88 97 ARG A O 1
ATOM 770 N N . SER A 1 98 ? -8.564 -3.950 -23.541 1.00 77.19 98 SER A N 1
ATOM 771 C CA . SER A 1 98 ? -9.146 -4.527 -24.757 1.00 77.19 98 SER A CA 1
ATOM 772 C C . SER A 1 98 ? -8.676 -5.973 -24.904 1.00 77.19 98 SER A C 1
ATOM 774 O O . SER A 1 98 ? -7.469 -6.225 -24.915 1.00 77.19 98 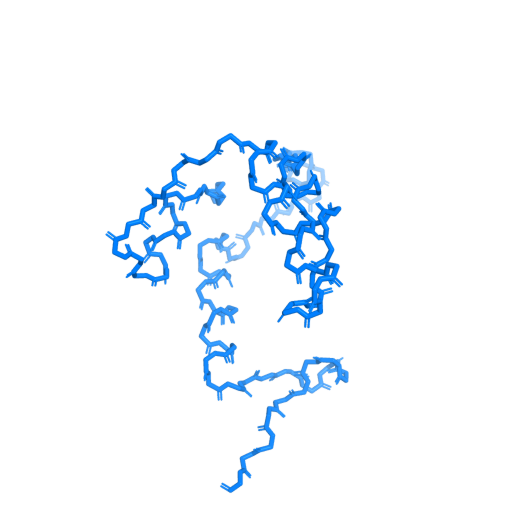SER A O 1
ATOM 776 N N . LYS A 1 99 ? -9.616 -6.920 -24.983 1.00 63.25 99 LYS A N 1
ATOM 777 C CA . LYS A 1 99 ? -9.306 -8.303 -25.352 1.00 63.25 99 LYS A CA 1
ATOM 778 C C . LYS A 1 99 ? -8.994 -8.289 -26.846 1.00 63.25 99 LYS A C 1
ATOM 780 O O . LYS A 1 99 ? -9.830 -7.835 -27.623 1.00 63.25 99 LYS A O 1
ATOM 785 N N . ASN A 1 100 ? -7.770 -8.661 -27.205 1.00 49.38 100 ASN A N 1
ATOM 786 C CA . ASN A 1 100 ? -7.369 -8.855 -28.597 1.00 49.38 100 ASN A CA 1
ATOM 787 C C . ASN A 1 100 ? -7.826 -10.236 -29.067 1.00 49.38 100 ASN A C 1
ATOM 789 O O . ASN A 1 100 ? -7.758 -11.164 -28.227 1.00 49.38 100 ASN A O 1
#

pLDDT: mean 91.17, std 6.32, range [49.38, 97.88]

Secondary structure (DSSP, 8-state):
----HHHHHHHTT-S------HHHHHHHHHHHHHTTS-S--THHHHHHHT-PPPP-HHHHHHH----SS-HHHHHHHHHHHHHHT---TT-GGGPPPPP-

Foldseek 3Di:
DDCDPVLVCVLVVPPDDDDDDLVVVLVVQCVCVVVVVDVDHSVVSVCVVPPDDDDCVCVCPPVVDDDPDDPSRVVSVVVVCVVQQQFDPPDPVGHRDDDD

Organism: NCBI:txid37921